Protein AF-A0A967CDH0-F1 (afdb_monomer_lite)

Structure (mmCIF, N/CA/C/O backbone):
data_AF-A0A967CDH0-F1
#
_entry.id   AF-A0A967CDH0-F1
#
loop_
_atom_site.group_PDB
_atom_site.id
_atom_site.type_symbol
_atom_site.label_atom_id
_atom_site.label_alt_id
_atom_site.label_comp_id
_atom_site.label_asym_id
_atom_site.label_entity_id
_atom_site.label_seq_id
_atom_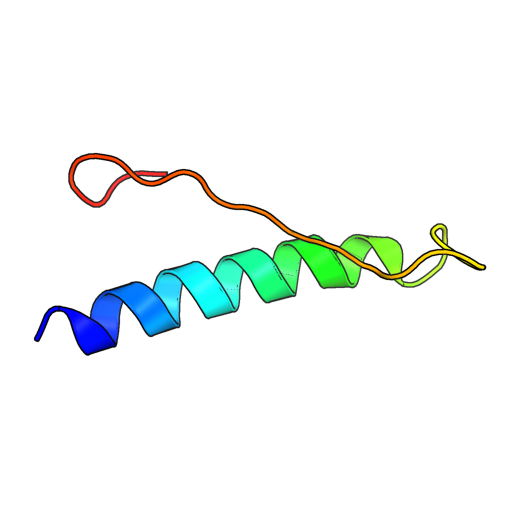site.pdbx_PDB_ins_code
_atom_site.Cartn_x
_atom_site.Cartn_y
_atom_site.Cartn_z
_atom_site.occupancy
_atom_site.B_iso_or_equiv
_atom_site.auth_seq_id
_atom_site.auth_comp_id
_atom_site.auth_asym_id
_atom_site.auth_atom_id
_atom_site.pdbx_PDB_model_num
ATOM 1 N N . MET A 1 1 ? -4.923 -3.988 20.074 1.00 59.72 1 MET A N 1
ATOM 2 C CA . MET A 1 1 ? -4.207 -2.724 20.390 1.00 59.72 1 MET A CA 1
ATOM 3 C C . MET A 1 1 ? -4.029 -1.924 19.100 1.00 59.72 1 MET A C 1
ATOM 5 O O . MET A 1 1 ? -4.063 -2.531 18.043 1.00 59.72 1 ME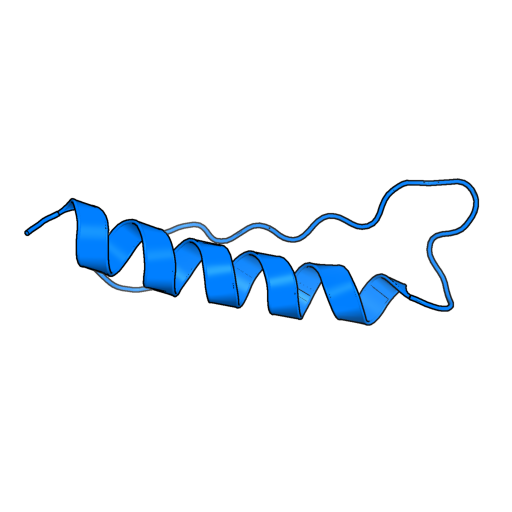T A O 1
ATOM 9 N N . GLN A 1 2 ? -3.830 -0.598 19.149 1.00 61.09 2 GLN A N 1
ATOM 10 C CA . GLN A 1 2 ? -3.659 0.266 17.955 1.00 61.09 2 GLN A CA 1
ATOM 11 C C . GLN A 1 2 ? -2.656 -0.309 16.922 1.00 61.09 2 GLN A C 1
ATOM 13 O O . GLN A 1 2 ? -2.931 -0.297 15.728 1.00 61.09 2 GLN A O 1
ATOM 18 N N . LYS A 1 3 ? -1.565 -0.931 17.403 1.00 70.00 3 LYS A N 1
ATOM 19 C CA . LYS A 1 3 ? -0.533 -1.616 16.600 1.00 70.00 3 LYS A CA 1
ATOM 20 C C . LYS A 1 3 ? -1.058 -2.685 15.635 1.00 70.00 3 LYS A C 1
ATOM 22 O O . LYS A 1 3 ? -0.491 -2.840 14.560 1.00 70.00 3 LYS A O 1
ATOM 27 N N . ASP A 1 4 ? -2.098 -3.424 16.015 1.00 83.00 4 ASP A N 1
ATOM 28 C CA . ASP A 1 4 ? -2.599 -4.540 15.202 1.00 83.00 4 ASP A CA 1
ATOM 29 C C . ASP A 1 4 ? -3.299 -4.017 13.937 1.00 83.00 4 ASP A C 1
ATOM 31 O O . ASP A 1 4 ? -3.198 -4.617 12.870 1.00 83.00 4 ASP A O 1
ATOM 35 N N . ARG A 1 5 ? -3.959 -2.852 14.032 1.00 88.94 5 ARG A N 1
ATOM 36 C CA . ARG A 1 5 ? -4.636 -2.210 12.895 1.00 88.94 5 ARG A CA 1
ATOM 37 C C . ARG A 1 5 ? -3.653 -1.564 11.928 1.00 88.94 5 ARG A C 1
ATOM 39 O O . ARG A 1 5 ? -3.796 -1.741 10.723 1.00 88.94 5 ARG A O 1
ATOM 46 N N . ASP A 1 6 ? -2.617 -0.903 12.443 1.00 92.75 6 ASP A N 1
ATOM 47 C CA . ASP A 1 6 ? -1.571 -0.306 11.602 1.00 92.75 6 ASP A CA 1
ATOM 48 C C . ASP A 1 6 ? -0.902 -1.362 10.707 1.00 92.75 6 ASP A C 1
ATOM 50 O O . ASP A 1 6 ? -0.660 -1.123 9.525 1.00 92.75 6 ASP A O 1
ATOM 54 N N . GLN A 1 7 ? -0.652 -2.562 11.244 1.00 94.81 7 GLN A N 1
ATOM 55 C CA . GLN A 1 7 ? -0.086 -3.674 10.476 1.00 94.81 7 GLN A CA 1
ATOM 56 C C . GLN A 1 7 ? -1.019 -4.159 9.360 1.00 94.81 7 GLN A C 1
ATOM 58 O O . GLN A 1 7 ? -0.537 -4.492 8.276 1.00 94.81 7 GLN A O 1
ATOM 63 N N . ILE A 1 8 ? -2.334 -4.173 9.597 1.00 95.44 8 ILE A N 1
ATOM 64 C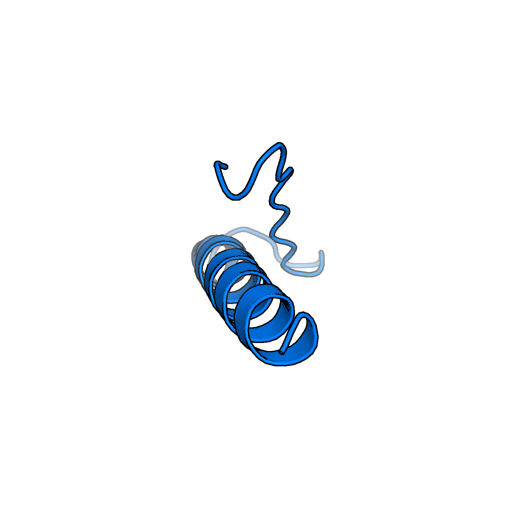 CA . ILE A 1 8 ? -3.333 -4.543 8.585 1.00 95.44 8 ILE A CA 1
ATOM 65 C C . ILE A 1 8 ? -3.334 -3.520 7.444 1.00 95.44 8 ILE A C 1
ATOM 67 O O . ILE A 1 8 ? -3.214 -3.905 6.279 1.00 95.44 8 ILE A O 1
ATOM 71 N N . PHE A 1 9 ? -3.402 -2.223 7.756 1.00 96.56 9 PHE A N 1
ATOM 72 C CA . PHE A 1 9 ? -3.402 -1.175 6.730 1.00 96.56 9 PHE A CA 1
ATOM 73 C C . PHE A 1 9 ? -2.074 -1.104 5.968 1.00 96.56 9 PHE A C 1
ATOM 75 O O . PHE A 1 9 ? -2.070 -0.941 4.747 1.00 96.56 9 PHE A O 1
ATOM 82 N N . LEU A 1 10 ? -0.940 -1.309 6.647 1.00 96.88 10 LEU A N 1
ATOM 83 C CA . LEU A 1 10 ? 0.363 -1.392 5.987 1.00 96.88 10 LEU A CA 1
ATOM 84 C C . LEU A 1 10 ? 0.452 -2.610 5.056 1.00 96.88 10 LEU A C 1
ATOM 86 O O . LEU A 1 10 ? 0.985 -2.496 3.952 1.00 96.88 10 LEU A O 1
ATOM 90 N N . ALA A 1 11 ? -0.081 -3.766 5.463 1.00 97.25 11 ALA A N 1
ATOM 91 C CA . ALA A 1 11 ? -0.133 -4.945 4.603 1.00 97.25 11 ALA A CA 1
ATOM 92 C C . ALA A 1 11 ? -0.937 -4.673 3.322 1.00 97.25 11 ALA A C 1
ATOM 94 O O . ALA A 1 11 ? -0.530 -5.123 2.249 1.00 97.25 11 ALA A O 1
ATOM 95 N N . GLU A 1 12 ? -2.022 -3.902 3.411 1.00 97.12 12 GLU A N 1
ATOM 96 C CA . GLU A 1 12 ? -2.810 -3.479 2.250 1.00 97.12 12 GLU A CA 1
ATOM 97 C C . GLU A 1 12 ? -2.044 -2.486 1.362 1.00 97.12 12 GLU A C 1
ATOM 99 O O . GLU A 1 12 ? -1.978 -2.667 0.146 1.00 97.12 12 GLU A O 1
ATOM 104 N N . ALA A 1 13 ? -1.340 -1.515 1.954 1.00 98.31 13 ALA A N 1
ATOM 105 C CA . ALA A 1 13 ? -0.493 -0.584 1.202 1.00 98.31 13 ALA A CA 1
ATOM 106 C C . ALA A 1 13 ? 0.604 -1.325 0.423 1.00 98.31 13 ALA A C 1
ATOM 108 O O . ALA A 1 13 ? 0.899 -1.006 -0.730 1.00 98.31 13 ALA A O 1
ATOM 109 N N . LEU A 1 14 ? 1.181 -2.368 1.022 1.00 98.31 14 LEU A N 1
ATOM 110 C CA . LEU A 1 14 ? 2.166 -3.220 0.360 1.00 98.31 14 LEU A CA 1
ATOM 111 C C . LEU A 1 14 ? 1.558 -4.063 -0.767 1.00 98.31 14 LEU A C 1
ATOM 113 O O . LEU A 1 14 ? 2.271 -4.369 -1.724 1.00 98.31 14 LEU A O 1
ATOM 117 N N . LYS A 1 15 ? 0.277 -4.449 -0.690 1.00 98.31 15 LYS A N 1
ATOM 118 C CA . LYS A 1 15 ? -0.409 -5.104 -1.816 1.00 98.31 15 LYS A CA 1
ATOM 119 C C . LYS A 1 15 ? -0.570 -4.140 -2.987 1.00 98.31 15 LYS A C 1
ATOM 121 O O . LYS A 1 15 ? -0.169 -4.515 -4.084 1.00 98.31 15 LYS A O 1
ATOM 126 N N . LEU A 1 16 ? -1.021 -2.907 -2.744 1.00 98.31 16 LEU A N 1
ATOM 127 C CA . LEU A 1 16 ? -1.106 -1.872 -3.786 1.00 98.31 16 LEU A CA 1
ATOM 128 C C . LEU A 1 16 ? 0.260 -1.630 -4.444 1.00 98.31 16 LEU A C 1
ATOM 130 O O . LEU A 1 16 ? 0.382 -1.629 -5.665 1.00 98.31 16 LEU A O 1
ATOM 134 N N . ALA A 1 17 ? 1.329 -1.533 -3.647 1.00 98.62 17 ALA A N 1
ATOM 135 C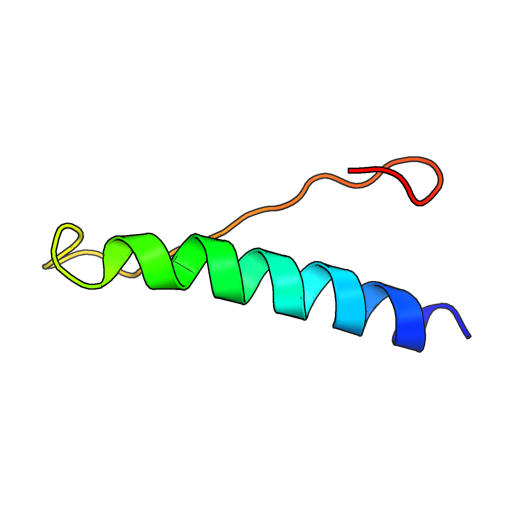 CA . ALA A 1 17 ? 2.682 -1.377 -4.182 1.00 98.62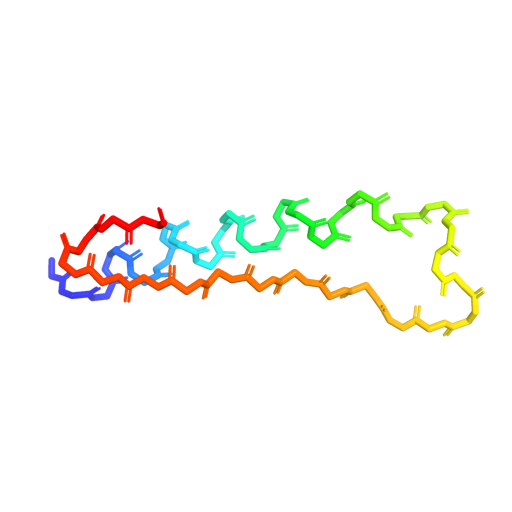 17 ALA A CA 1
ATOM 136 C C . ALA A 1 17 ? 3.089 -2.533 -5.125 1.00 98.62 17 ALA A C 1
ATOM 138 O O . ALA A 1 17 ? 3.832 -2.323 -6.086 1.00 98.62 17 ALA A O 1
ATOM 139 N N . LYS A 1 18 ? 2.623 -3.770 -4.892 1.00 98.38 18 LYS A N 1
ATOM 140 C CA . LYS A 1 18 ? 2.980 -4.921 -5.744 1.00 98.38 18 LYS A CA 1
ATOM 141 C C . LYS A 1 18 ? 2.451 -4.794 -7.171 1.00 98.38 18 LYS A C 1
ATOM 143 O O . LYS A 1 18 ? 3.083 -5.363 -8.058 1.00 98.38 18 LYS A O 1
ATOM 148 N N . GLU A 1 19 ? 1.382 -4.041 -7.410 1.00 97.88 19 GLU A N 1
ATOM 149 C CA . GLU A 1 19 ? 0.807 -3.853 -8.751 1.00 97.88 19 GLU A CA 1
ATOM 150 C C . GLU A 1 19 ? 1.792 -3.184 -9.723 1.00 97.88 19 GLU A C 1
ATOM 152 O O . GLU A 1 19 ? 1.794 -3.479 -10.916 1.00 97.88 19 GLU A O 1
ATOM 157 N N . GLY A 1 20 ? 2.724 -2.374 -9.211 1.00 98.19 20 GLY A N 1
ATOM 158 C CA . GLY A 1 20 ? 3.782 -1.747 -10.008 1.00 98.19 20 GLY A CA 1
ATOM 159 C C . GLY A 1 20 ? 4.916 -2.681 -10.461 1.00 98.19 20 GLY A C 1
ATOM 160 O O . GLY A 1 20 ? 5.870 -2.208 -11.074 1.00 98.19 20 GLY A O 1
ATOM 161 N N . LEU A 1 21 ? 4.865 -3.989 -10.164 1.00 98.12 21 LEU A N 1
ATOM 162 C CA . LEU A 1 21 ? 5.967 -4.947 -10.390 1.00 98.12 21 LEU A CA 1
ATOM 163 C C . LEU A 1 21 ? 6.560 -4.920 -11.806 1.00 98.12 21 LEU A C 1
ATOM 165 O O . LEU A 1 21 ? 7.769 -5.090 -11.947 1.00 98.12 21 LEU A O 1
ATOM 169 N N . TYR A 1 22 ? 5.737 -4.694 -12.828 1.00 97.88 22 TYR A N 1
ATOM 170 C CA . TYR A 1 22 ? 6.160 -4.787 -14.229 1.00 97.88 22 TYR A CA 1
ATOM 171 C C . TYR A 1 22 ? 6.224 -3.443 -14.961 1.00 97.88 22 TYR A C 1
ATOM 173 O O . TYR A 1 22 ? 6.617 -3.410 -16.123 1.00 97.88 22 TYR A O 1
ATOM 181 N N . THR A 1 23 ? 5.839 -2.341 -14.314 1.00 97.81 23 THR A N 1
ATOM 182 C CA . THR A 1 23 ? 5.625 -1.050 -14.992 1.00 97.81 23 THR A CA 1
ATOM 183 C C . THR A 1 23 ? 6.393 0.109 -14.374 1.00 97.81 23 THR A C 1
ATOM 185 O O . THR A 1 23 ? 6.572 1.123 -15.042 1.00 97.81 23 THR A O 1
ATOM 188 N N . THR A 1 24 ? 6.869 -0.005 -13.129 1.00 97.94 24 THR A N 1
ATOM 189 C CA . THR A 1 24 ? 7.453 1.154 -12.438 1.00 97.94 24 THR A CA 1
ATOM 190 C C . THR A 1 24 ? 8.958 1.317 -12.627 1.00 97.94 24 THR A C 1
ATOM 192 O O . THR A 1 24 ? 9.471 2.343 -12.205 1.00 97.94 24 THR A O 1
ATOM 195 N N . HIS A 1 25 ? 9.688 0.383 -13.252 1.00 97.06 25 HIS A N 1
ATOM 196 C CA . HIS A 1 25 ? 11.143 0.528 -13.448 1.00 97.06 25 HIS A CA 1
ATOM 197 C C . HIS A 1 25 ? 11.477 1.804 -14.252 1.00 97.06 25 HIS A C 1
ATOM 199 O O . HIS A 1 25 ? 10.851 2.024 -15.290 1.00 97.06 25 HIS A O 1
ATOM 205 N N . PRO A 1 26 ? 12.445 2.647 -13.820 1.00 97.12 26 PRO A N 1
ATOM 206 C CA . PRO A 1 26 ? 13.441 2.469 -12.745 1.00 97.12 26 PRO A CA 1
ATOM 207 C C . PRO A 1 26 ? 13.001 2.921 -11.340 1.00 97.12 26 PRO A C 1
ATOM 209 O O . PRO A 1 26 ? 13.782 2.855 -10.393 1.00 97.12 26 PRO A O 1
ATOM 212 N N . ASN A 1 27 ? 11.768 3.389 -11.194 1.00 98.62 27 ASN A N 1
ATOM 213 C CA . ASN A 1 27 ? 11.243 3.949 -9.956 1.00 98.62 27 ASN A CA 1
ATOM 214 C C . ASN A 1 27 ? 10.832 2.858 -8.948 1.00 98.62 27 ASN A C 1
ATOM 216 O O . ASN A 1 27 ? 10.430 1.750 -9.333 1.00 98.62 27 ASN A O 1
ATOM 220 N N . PRO A 1 28 ? 10.895 3.161 -7.636 1.00 98.31 28 PRO A N 1
ATOM 221 C CA . PRO A 1 28 ? 10.395 2.260 -6.611 1.00 98.31 28 PRO A CA 1
ATOM 222 C C . PRO A 1 28 ? 8.882 2.074 -6.733 1.00 98.31 28 PRO A C 1
ATOM 224 O O . PRO A 1 28 ? 8.149 2.932 -7.221 1.00 98.31 28 PRO A O 1
ATOM 227 N N . ARG A 1 29 ? 8.411 0.942 -6.219 1.00 98.50 29 ARG A N 1
ATOM 228 C CA . ARG A 1 29 ? 6.987 0.653 -6.077 1.00 98.50 29 ARG A CA 1
ATOM 229 C C . ARG A 1 29 ? 6.482 1.232 -4.770 1.00 98.50 29 ARG A C 1
ATOM 231 O O . ARG A 1 29 ? 7.064 0.954 -3.722 1.00 98.50 29 ARG A O 1
ATOM 238 N N . VAL A 1 30 ? 5.401 1.995 -4.828 1.00 98.44 30 VAL A N 1
ATOM 239 C CA . VAL A 1 30 ? 4.840 2.682 -3.665 1.00 98.44 30 VAL A CA 1
ATOM 240 C C . VAL A 1 30 ? 3.336 2.454 -3.639 1.00 98.44 30 VAL A C 1
ATOM 242 O O . VAL A 1 30 ? 2.675 2.582 -4.663 1.00 98.44 30 VAL A O 1
ATOM 245 N N . GLY A 1 31 ? 2.812 2.115 -2.466 1.00 98.00 31 GLY A N 1
ATOM 246 C CA . GLY A 1 31 ? 1.382 2.068 -2.186 1.00 98.00 31 GLY A CA 1
ATOM 247 C C . GLY A 1 31 ? 1.080 2.945 -0.977 1.00 98.00 31 GLY A C 1
ATOM 248 O O . GLY A 1 31 ? 1.916 3.076 -0.082 1.00 98.00 31 GLY A O 1
ATOM 249 N N . CYS A 1 32 ? -0.090 3.575 -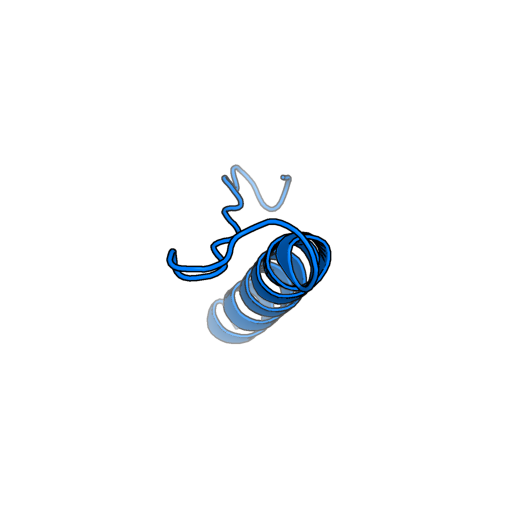0.975 1.00 97.50 32 CYS A N 1
ATOM 250 C CA . CYS A 1 32 ? -0.516 4.515 0.056 1.00 97.50 32 CYS A CA 1
ATOM 251 C C . CYS A 1 32 ? -1.978 4.244 0.405 1.00 97.50 32 CYS A C 1
ATOM 253 O O . CYS A 1 32 ? -2.795 4.048 -0.492 1.00 97.50 32 CYS A O 1
ATOM 255 N N . LEU A 1 33 ? -2.290 4.250 1.698 1.00 96.75 33 LEU A N 1
ATOM 256 C CA . LEU A 1 33 ? -3.654 4.273 2.209 1.00 96.75 33 LEU A CA 1
ATOM 257 C C . LEU A 1 33 ? -3.812 5.514 3.084 1.00 96.75 33 LEU A C 1
ATOM 259 O O . LEU A 1 33 ? -2.928 5.836 3.880 1.00 96.75 33 LEU A O 1
ATOM 263 N N . LEU A 1 34 ? -4.958 6.172 2.961 1.00 96.56 34 LEU A N 1
ATOM 264 C CA . LEU A 1 34 ? -5.422 7.167 3.918 1.00 96.56 34 LEU A CA 1
ATOM 265 C C . LEU A 1 34 ? -6.519 6.505 4.739 1.00 96.56 34 LEU A C 1
ATOM 267 O O . LEU A 1 34 ? -7.392 5.872 4.167 1.00 96.56 34 LEU A O 1
ATOM 271 N N . VAL A 1 35 ? -6.449 6.613 6.062 1.00 95.50 35 VAL A N 1
ATOM 272 C CA . VAL A 1 35 ? -7.410 5.967 6.960 1.00 95.50 35 VAL A CA 1
ATOM 273 C C . VAL A 1 35 ? -8.015 7.017 7.873 1.00 95.50 35 VAL A C 1
ATOM 275 O O . VAL A 1 35 ? -7.291 7.815 8.476 1.00 95.50 35 VAL A O 1
ATOM 278 N N . LYS A 1 36 ? -9.339 7.006 7.997 1.00 95.44 36 LYS A N 1
ATOM 279 C CA . LYS A 1 36 ? -10.089 7.836 8.936 1.00 95.44 36 LYS A CA 1
ATOM 280 C C . LYS A 1 36 ? -11.162 6.983 9.596 1.00 95.44 36 LYS A C 1
ATOM 282 O O . LYS A 1 36 ? -11.915 6.305 8.910 1.00 95.44 36 LYS A O 1
ATOM 287 N N . ASP A 1 37 ? -11.227 7.031 10.924 1.00 94.44 37 ASP A N 1
ATOM 288 C CA . ASP A 1 37 ? -12.230 6.298 11.705 1.00 94.44 37 ASP A CA 1
ATOM 289 C C . ASP A 1 37 ? -12.263 4.790 11.361 1.00 94.44 37 ASP A C 1
ATOM 291 O O . ASP A 1 37 ? -13.322 4.195 11.192 1.00 94.44 37 ASP A O 1
ATOM 295 N N . ASP A 1 38 ? -11.072 4.183 11.231 1.00 90.69 38 ASP A N 1
ATOM 296 C CA . ASP A 1 38 ? -10.841 2.777 10.845 1.00 90.69 38 ASP A CA 1
ATOM 297 C C . ASP A 1 38 ? -11.322 2.383 9.426 1.00 90.69 38 ASP A C 1
ATOM 299 O O . ASP A 1 38 ? -11.295 1.202 9.073 1.00 90.69 38 ASP A O 1
ATOM 303 N N . ALA A 1 39 ? -11.698 3.353 8.588 1.00 90.12 39 ALA A N 1
ATOM 304 C CA . ALA A 1 39 ? -12.067 3.161 7.186 1.00 90.12 39 ALA A CA 1
ATOM 305 C C . ALA A 1 39 ? -11.021 3.763 6.232 1.00 90.12 39 ALA A C 1
ATOM 307 O O . ALA A 1 39 ? -10.409 4.785 6.547 1.00 90.12 39 ALA A O 1
ATOM 308 N N . VAL A 1 40 ? -10.831 3.112 5.078 1.00 87.88 40 VAL A N 1
ATOM 309 C CA . VAL A 1 40 ? -9.946 3.539 3.975 1.00 87.88 40 VAL A CA 1
ATOM 310 C C . VAL A 1 40 ? -10.713 4.408 2.987 1.00 87.88 40 VAL A C 1
ATOM 312 O O . VAL A 1 40 ? -11.857 4.017 2.662 1.00 87.88 40 VAL A O 1
#

Sequence (40 aa):
MQKDRDQIFLAEALKLAKEGLYTTHPNPRVGCLLVKDDAV

Radius of gyration: 12.12 Å; chains: 1; bounding box: 26×13×35 Å

Secondary structure (DSSP, 8-state):
-HHHHHHHHHHHHHHHHHGGGGT-TTSPP------BTTB-

pLDDT: mean 93.56, std 9.26, range [59.72, 98.62]

Foldseek 3Di:
DVVVLVVVVVVVQVVQQVVCVPPQPPHHRGGDDDDDPSHD